Protein AF-A0A9W8AX57-F1 (afdb_monomer)

Solvent-accessible surface area (backbone atoms only — not comparable to full-atom values): 6240 Å² total; per-residue (Å²): 94,72,53,76,50,77,48,79,49,65,81,97,51,82,48,76,48,82,47,77,46,79,51,85,84,90,75,70,74,83,35,70,84,38,68,67,60,37,51,54,53,51,52,52,54,50,54,48,54,51,51,55,48,54,52,51,51,53,54,50,52,52,47,38,65,71,45,55,50,40,72,76,53,59,96,52,53,96,85,72,45,80,86,61,63,67,61,51,52,52,53,50,53,53,53,57,58,68,70,73,113

pLDDT: mean 90.61, std 7.68, range [48.16, 98.06]

Foldseek 3Di:
DKDWDWDWDCVVHTDIDTDMDDDDDDDDPVCPVPPVSRVVRVVVVVVVVVVVVVVVVVVVVVCCVPPVVCVVPNPDPPVNDHDDVVVVVVVVVVVVVVVVD

Nearest PDB structures (foldseek):
  1pu1-assembly1_A  TM=4.405E-01  e=8.648E-01  Methanothermobacter thermautotrophicus

InterPro domains:
  IPR002189 F-actin-capping protein subunit alpha [PF01267] (1-96)
  IPR002189 F-actin-capping protein subunit alpha [PR00191] (6-19)
  IPR002189 F-actin-capping protein subunit alpha [PR00191] (66-85)
  IPR002189 F-actin-capping protein subunit alpha [PTHR10653] (1-97)
  IPR017865 F-actin capping protein, alpha subunit, conserved site [PS00748] (7-15)
  IPR017865 F-actin capping protein, alpha subunit, conserved site [PS00749] (70-80)
  IPR037282 F-actin-capping protein subunit alpha/beta [SSF90096] (1-94)
  IPR042276 F-actin-capping protein subunit alpha/beta, domain 2 [G3DSA:3.90.1150.210] (1-72)

Secondary structure (DSSP, 8-state):
-EEEEEEEE-SSS-EEEEEEEE------GGGGG-HHHHHHHHHHHHHHHHHHHHHHHHHHHHHIIIIIHHHH--SS-TTSS---HHHHHHHHHHHHHHT--

Structure (mmCIF, N/CA/C/O backbone):
data_AF-A0A9W8AX57-F1
#
_entry.id   AF-A0A9W8AX57-F1
#
loop_
_atom_site.group_PDB
_atom_site.id
_atom_site.type_symbol
_atom_site.label_atom_id
_atom_site.label_alt_id
_atom_site.label_comp_id
_atom_site.label_asym_id
_atom_site.label_entity_id
_atom_site.label_seq_id
_atom_site.pdbx_PDB_ins_code
_atom_site.Cartn_x
_atom_site.Cartn_y
_atom_site.Cartn_z
_atom_site.occupancy
_atom_site.B_iso_or_equiv
_atom_site.auth_seq_id
_atom_site.auth_comp_id
_atom_site.auth_asym_id
_atom_site.auth_atom_id
_atom_site.pdbx_PDB_model_num
ATOM 1 N N . GLY A 1 1 ? 4.170 0.865 -19.857 1.00 88.31 1 GLY A N 1
ATOM 2 C CA . GLY A 1 1 ? 3.644 -0.407 -19.317 1.00 88.31 1 GLY A CA 1
ATOM 3 C C . GLY A 1 1 ? 2.769 -0.153 -18.101 1.00 88.31 1 GLY A C 1
ATOM 4 O O . GLY A 1 1 ? 2.763 0.960 -17.591 1.00 88.31 1 GLY A O 1
ATOM 5 N N . THR A 1 2 ? 2.036 -1.156 -17.619 1.00 93.50 2 THR A N 1
ATOM 6 C CA . THR A 1 2 ? 1.184 -1.034 -16.420 1.00 93.50 2 THR A CA 1
ATOM 7 C C . THR A 1 2 ? 1.399 -2.239 -15.514 1.00 93.50 2 THR A C 1
ATOM 9 O O . THR A 1 2 ? 1.280 -3.364 -15.988 1.00 93.50 2 THR A O 1
ATOM 12 N N . ALA A 1 3 ? 1.666 -2.011 -14.227 1.00 94.62 3 ALA A N 1
ATOM 13 C CA . ALA A 1 3 ? 1.645 -3.059 -13.208 1.00 94.62 3 ALA A CA 1
ATOM 14 C C . ALA A 1 3 ? 0.296 -3.044 -12.491 1.00 94.62 3 ALA A C 1
ATOM 16 O O . ALA A 1 3 ? -0.259 -1.976 -12.212 1.00 94.62 3 ALA A O 1
ATOM 17 N N . LYS A 1 4 ? -0.230 -4.235 -12.208 1.00 96.50 4 LYS A N 1
ATOM 18 C CA . LYS A 1 4 ? -1.498 -4.437 -11.507 1.00 96.50 4 LYS A CA 1
ATOM 19 C C . LYS A 1 4 ? -1.296 -5.460 -10.398 1.00 96.50 4 LYS A C 1
ATOM 21 O O . LYS A 1 4 ? -0.684 -6.496 -10.636 1.00 96.50 4 LYS A O 1
ATOM 26 N N . VAL A 1 5 ? -1.823 -5.167 -9.216 1.00 96.75 5 VAL A N 1
ATOM 27 C CA . VAL A 1 5 ? -1.807 -6.049 -8.047 1.00 96.75 5 VAL A CA 1
ATOM 28 C C . VAL A 1 5 ? -3.234 -6.178 -7.541 1.00 96.75 5 VAL A C 1
ATOM 30 O O . VAL A 1 5 ? -3.882 -5.177 -7.239 1.00 96.75 5 VAL A O 1
ATOM 33 N N . VAL A 1 6 ? -3.709 -7.418 -7.455 1.00 97.56 6 VAL A N 1
ATOM 34 C CA . VAL A 1 6 ? -5.020 -7.759 -6.901 1.00 97.56 6 VAL A CA 1
ATOM 35 C C . VAL A 1 6 ? -4.804 -8.778 -5.794 1.00 97.56 6 VAL A C 1
ATOM 37 O O . VAL A 1 6 ? -4.199 -9.821 -6.030 1.00 97.56 6 VAL A O 1
ATOM 40 N N . VAL A 1 7 ? -5.277 -8.466 -4.591 1.00 97.12 7 VAL A N 1
ATOM 41 C CA . VAL A 1 7 ? -5.200 -9.350 -3.423 1.00 97.12 7 VAL A CA 1
ATOM 42 C C . VAL A 1 7 ? -6.592 -9.483 -2.833 1.00 97.12 7 VAL A C 1
ATOM 44 O O . VAL A 1 7 ? -7.304 -8.490 -2.690 1.00 97.12 7 VAL A O 1
ATOM 47 N N . HIS A 1 8 ? -6.966 -10.706 -2.473 1.00 98.06 8 HIS A N 1
ATOM 48 C CA . HIS A 1 8 ? -8.225 -11.008 -1.811 1.00 98.06 8 HIS A CA 1
ATOM 49 C C . HIS A 1 8 ? -7.950 -11.882 -0.593 1.00 98.06 8 HIS A C 1
ATOM 51 O O . HIS A 1 8 ? -7.402 -12.974 -0.718 1.00 98.06 8 HIS A O 1
ATOM 57 N N . TYR A 1 9 ? -8.313 -11.376 0.580 1.00 97.75 9 TYR A N 1
ATOM 58 C CA . TYR A 1 9 ? -8.248 -12.090 1.846 1.00 97.75 9 TYR A CA 1
ATOM 59 C C . TYR A 1 9 ? -9.668 -12.269 2.385 1.00 97.75 9 TYR A C 1
ATOM 61 O O . TYR A 1 9 ? -10.445 -11.309 2.411 1.00 97.75 9 TYR A O 1
ATOM 69 N N . TYR A 1 10 ? -10.011 -13.499 2.772 1.00 97.88 10 TYR A N 1
ATOM 70 C CA . TYR A 1 10 ? -11.387 -13.882 3.101 1.00 97.88 10 TYR A CA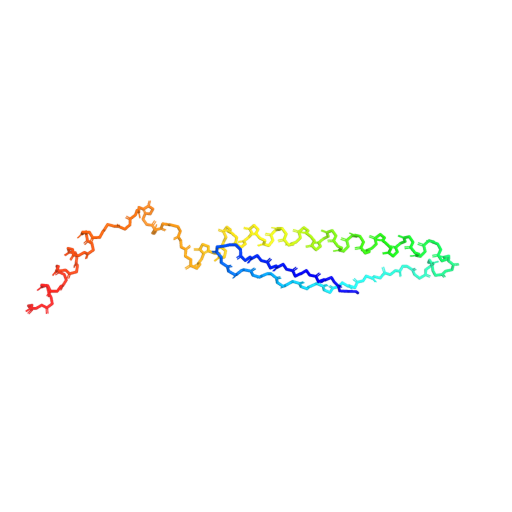 1
ATOM 71 C C . TYR A 1 10 ? -11.534 -14.728 4.379 1.00 97.88 10 TYR A C 1
ATOM 73 O O . TYR A 1 10 ? -12.588 -15.316 4.617 1.00 97.88 10 TYR A O 1
ATOM 81 N N . GLU A 1 11 ? -10.493 -14.807 5.205 1.00 97.25 11 GLU A N 1
ATOM 82 C CA . GLU A 1 11 ? -10.574 -15.444 6.522 1.00 97.25 11 GLU A CA 1
ATOM 83 C C . GLU A 1 11 ? -11.024 -14.399 7.557 1.00 97.25 11 GLU A C 1
ATOM 85 O O . GLU A 1 11 ? -10.454 -13.312 7.642 1.00 97.25 11 GLU A O 1
ATOM 90 N N . ASP A 1 12 ? -12.106 -14.689 8.285 1.00 95.69 12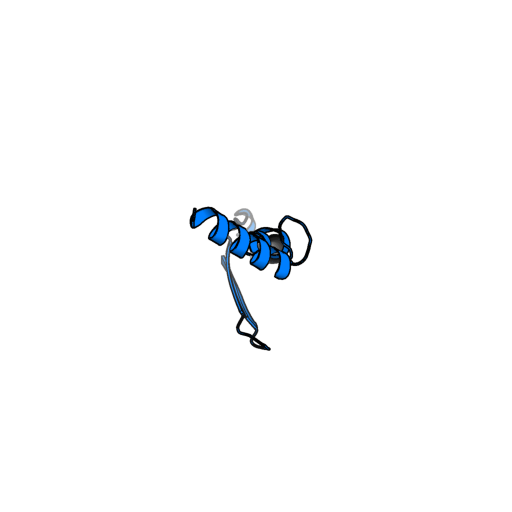 ASP A N 1
ATOM 91 C CA . ASP A 1 12 ? -12.758 -13.787 9.254 1.00 95.69 12 ASP A CA 1
ATOM 92 C C . ASP A 1 12 ? -13.208 -12.416 8.702 1.00 95.69 12 ASP A C 1
ATOM 94 O O . ASP A 1 12 ? -13.399 -11.445 9.439 1.00 95.69 12 ASP A O 1
ATOM 98 N N . GLY A 1 13 ? -13.427 -12.319 7.390 1.00 95.56 13 GLY A N 1
ATOM 99 C CA . GLY A 1 13 ? -13.901 -11.101 6.737 1.00 95.56 13 GLY A CA 1
ATOM 100 C C . GLY A 1 13 ? -13.794 -11.172 5.219 1.00 95.56 13 GLY A C 1
ATOM 101 O O . GLY A 1 13 ? -13.531 -12.225 4.661 1.00 95.56 13 GLY A O 1
ATOM 102 N N . ASN A 1 14 ? -14.003 -10.048 4.532 1.00 96.81 14 ASN A N 1
ATOM 103 C CA . ASN A 1 14 ? -13.744 -9.918 3.096 1.00 96.81 14 ASN A CA 1
ATOM 104 C C . ASN A 1 14 ? -12.993 -8.610 2.843 1.00 96.81 14 ASN A C 1
ATOM 106 O O . ASN A 1 14 ? -13.578 -7.530 2.928 1.00 96.81 14 ASN A O 1
ATOM 110 N N . VAL A 1 15 ? -11.699 -8.711 2.548 1.00 96.31 15 VAL A N 1
ATOM 111 C CA . VAL A 1 15 ? -10.820 -7.563 2.312 1.00 96.31 15 VAL A CA 1
ATOM 112 C C . VAL A 1 15 ? -10.148 -7.723 0.956 1.00 96.31 15 VAL A C 1
ATOM 114 O O . VAL A 1 15 ? -9.576 -8.769 0.649 1.00 96.31 15 VAL A O 1
ATOM 117 N N . GLN A 1 16 ? -10.213 -6.674 0.137 1.00 97.44 16 GLN A N 1
ATOM 118 C CA . GLN A 1 16 ? -9.633 -6.665 -1.202 1.00 97.44 16 GLN A CA 1
ATOM 119 C C . GLN A 1 16 ? -8.723 -5.454 -1.396 1.00 97.44 16 GLN A C 1
ATOM 121 O O . GLN A 1 16 ? -9.065 -4.336 -1.014 1.00 97.44 16 GLN A O 1
ATOM 126 N N . LEU A 1 17 ? -7.579 -5.687 -2.035 1.00 96.44 17 LEU A N 1
ATOM 127 C CA . LEU A 1 17 ? -6.717 -4.656 -2.600 1.00 96.44 17 LEU A CA 1
ATOM 128 C C . LEU A 1 17 ? -6.780 -4.771 -4.119 1.00 96.44 17 LEU A C 1
ATOM 130 O O . LEU A 1 17 ? -6.544 -5.844 -4.668 1.00 96.44 17 LEU A O 1
ATOM 134 N N . ASN A 1 18 ? -7.020 -3.651 -4.791 1.00 97.12 18 ASN A N 1
ATOM 135 C CA . ASN A 1 18 ? -6.849 -3.529 -6.231 1.00 97.12 18 ASN A CA 1
ATOM 136 C C . ASN A 1 18 ? -6.005 -2.284 -6.507 1.00 97.12 18 ASN A C 1
ATOM 138 O O . ASN A 1 18 ? -6.427 -1.169 -6.205 1.00 97.12 18 ASN A O 1
ATOM 142 N N . SER A 1 19 ? -4.790 -2.479 -7.014 1.00 96.62 19 SER A N 1
ATOM 143 C CA . SER A 1 19 ? -3.829 -1.408 -7.255 1.00 96.62 19 SER A CA 1
ATOM 144 C C . SER A 1 19 ? -3.273 -1.485 -8.667 1.00 96.62 19 SER A C 1
ATOM 146 O O . SER A 1 19 ? -2.910 -2.554 -9.159 1.00 96.62 19 SER A O 1
ATOM 148 N N . ASN A 1 20 ? -3.184 -0.333 -9.318 1.00 95.12 20 ASN A N 1
ATOM 149 C CA . ASN A 1 20 ? -2.672 -0.179 -10.666 1.00 95.12 20 ASN A CA 1
ATOM 150 C C . ASN A 1 20 ? -1.699 1.000 -10.728 1.00 95.12 20 ASN A C 1
ATOM 152 O O . ASN A 1 20 ? -2.007 2.100 -10.278 1.00 95.12 20 ASN A O 1
ATOM 156 N N . LYS A 1 21 ? -0.539 0.790 -11.352 1.00 94.44 21 LYS A N 1
ATOM 157 C CA . LYS A 1 21 ? 0.421 1.859 -11.639 1.00 94.44 21 LYS A CA 1
ATOM 158 C C . LYS A 1 21 ? 0.846 1.801 -13.097 1.00 94.44 21 LYS A C 1
ATOM 160 O O . LYS A 1 21 ? 1.230 0.750 -13.609 1.00 94.44 21 LYS A O 1
ATOM 165 N N . VAL A 1 22 ? 0.734 2.935 -13.779 1.00 94.44 22 VAL A N 1
ATOM 166 C CA . VAL A 1 22 ? 1.209 3.111 -15.154 1.00 94.44 22 VAL A CA 1
ATOM 167 C C . VAL A 1 22 ? 2.631 3.657 -15.093 1.00 94.44 22 VAL A C 1
ATOM 169 O O . VAL A 1 22 ? 2.908 4.576 -14.328 1.00 94.44 22 VAL A O 1
ATOM 172 N N . PHE A 1 23 ? 3.525 3.090 -15.898 1.00 90.94 23 PHE A N 1
ATOM 173 C CA . PHE A 1 23 ? 4.910 3.529 -16.020 1.00 90.94 23 PHE A CA 1
ATOM 174 C C . PHE A 1 23 ? 5.225 3.818 -17.475 1.00 90.94 23 PHE A C 1
ATOM 176 O O . PHE A 1 23 ? 4.927 3.012 -18.364 1.00 90.94 23 PHE A O 1
ATOM 183 N N . THR A 1 24 ? 5.919 4.922 -17.682 1.00 92.19 24 THR A N 1
ATOM 184 C CA . THR A 1 24 ? 6.533 5.278 -18.952 1.00 92.19 24 THR A CA 1
ATOM 185 C C . THR A 1 24 ? 8.005 5.504 -18.668 1.00 92.19 24 THR A C 1
ATOM 187 O O . THR A 1 24 ? 8.353 6.176 -17.701 1.00 92.19 24 THR A O 1
ATOM 190 N N . PHE A 1 25 ? 8.866 4.897 -19.471 1.00 89.00 25 PHE A N 1
ATOM 191 C CA . PHE A 1 25 ? 10.301 5.111 -19.398 1.00 89.00 25 PHE A CA 1
ATOM 192 C C . PHE A 1 25 ? 10.837 5.273 -20.810 1.00 89.00 25 PHE A C 1
ATOM 194 O O . PHE A 1 25 ? 10.371 4.618 -21.742 1.00 89.00 25 PHE A O 1
ATOM 201 N N . GLU A 1 26 ? 11.814 6.156 -20.945 1.00 88.00 26 GLU A N 1
ATOM 202 C CA . GLU A 1 26 ? 12.516 6.385 -22.197 1.00 88.00 26 GLU A CA 1
ATOM 203 C C . GLU A 1 26 ? 13.755 5.491 -22.252 1.00 88.00 26 GLU A C 1
ATOM 205 O O . GLU A 1 26 ? 14.413 5.228 -21.236 1.00 88.00 26 GLU A O 1
ATOM 210 N N . LEU A 1 27 ? 14.035 4.991 -23.451 1.00 86.25 27 LEU A N 1
ATOM 211 C CA . LEU A 1 27 ? 15.224 4.213 -23.764 1.00 86.25 27 LEU A CA 1
ATOM 212 C C . LEU A 1 27 ? 16.108 5.039 -24.690 1.00 86.25 27 LEU A C 1
ATOM 214 O O . LEU A 1 27 ? 15.607 5.792 -25.525 1.00 86.25 27 LEU A O 1
ATOM 218 N N . ASP A 1 28 ? 17.418 4.886 -24.530 1.00 85.19 28 ASP A N 1
ATOM 219 C CA . ASP A 1 28 ? 18.384 5.578 -25.372 1.00 85.19 28 ASP A CA 1
ATOM 220 C C . ASP A 1 28 ? 18.276 5.072 -26.818 1.00 85.19 28 ASP A C 1
ATOM 222 O O . ASP A 1 28 ? 18.336 3.867 -27.079 1.00 85.19 28 ASP A O 1
ATOM 226 N N . GLN A 1 29 ? 18.108 6.003 -27.758 1.00 79.75 29 GLN A N 1
ATOM 227 C CA . GLN A 1 29 ? 17.999 5.701 -29.184 1.00 79.75 29 GLN A CA 1
ATOM 228 C C . GLN A 1 29 ? 19.291 5.091 -29.735 1.00 79.75 29 GLN A C 1
ATOM 230 O O . GLN A 1 29 ? 19.232 4.290 -30.666 1.00 79.75 29 GLN A O 1
ATOM 235 N N . ALA A 1 30 ? 20.443 5.397 -29.129 1.00 78.56 30 ALA A N 1
ATOM 236 C CA . ALA A 1 30 ? 21.728 4.831 -29.528 1.00 78.56 30 ALA A CA 1
ATOM 237 C C . ALA A 1 30 ? 21.796 3.303 -29.350 1.00 78.56 30 ALA A C 1
ATOM 239 O O . ALA A 1 30 ? 22.560 2.643 -30.047 1.00 78.56 30 ALA A O 1
ATOM 240 N N . LEU A 1 31 ? 20.978 2.733 -28.457 1.00 79.00 31 LEU A N 1
ATOM 241 C CA . LEU A 1 31 ? 20.930 1.292 -28.194 1.00 79.00 31 LEU A CA 1
ATOM 242 C C . LEU A 1 31 ? 20.080 0.524 -29.216 1.00 79.00 31 LEU A C 1
ATOM 244 O O . LEU A 1 31 ? 20.072 -0.699 -29.187 1.00 79.00 31 LEU A O 1
ATOM 248 N N . GLN A 1 32 ? 19.369 1.199 -30.127 1.00 77.19 32 GLN A N 1
ATOM 249 C CA . GLN A 1 32 ? 18.526 0.515 -31.118 1.00 77.19 32 GLN A CA 1
ATOM 250 C C . GLN A 1 32 ? 19.324 -0.300 -32.143 1.00 77.19 32 GLN A C 1
ATOM 252 O O . GLN A 1 32 ? 18.775 -1.216 -32.751 1.00 77.19 32 GLN A O 1
ATOM 257 N N . SER A 1 33 ? 20.605 0.022 -32.336 1.00 84.56 33 SER A N 1
ATOM 258 C CA . SER A 1 33 ? 21.504 -0.706 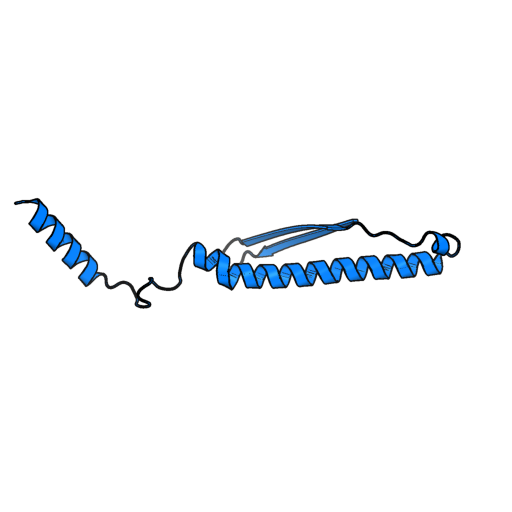-33.235 1.00 84.56 33 SER A CA 1
ATOM 259 C C . SER A 1 33 ? 22.000 -2.036 -32.655 1.00 84.56 33 SER A C 1
ATOM 261 O O . SER A 1 33 ? 22.422 -2.895 -33.427 1.00 84.56 33 SER A O 1
ATOM 263 N N . ASP A 1 34 ? 21.916 -2.227 -31.332 1.00 91.38 34 ASP A N 1
ATOM 264 C CA . ASP A 1 34 ? 22.297 -3.455 -30.629 1.00 91.38 34 ASP A CA 1
ATOM 265 C C . ASP A 1 34 ? 21.090 -4.050 -29.871 1.00 91.38 34 ASP A C 1
ATOM 267 O O . ASP A 1 34 ? 20.744 -3.604 -28.767 1.00 91.38 34 ASP A O 1
ATOM 271 N N . PRO A 1 35 ? 20.445 -5.089 -30.435 1.00 89.88 35 PRO A N 1
ATOM 272 C CA . PRO A 1 35 ? 19.284 -5.730 -29.828 1.00 89.88 35 PRO A CA 1
ATOM 273 C C . PRO A 1 35 ? 19.527 -6.289 -28.417 1.00 89.88 35 PRO A C 1
ATOM 275 O O . PRO A 1 35 ? 18.607 -6.274 -27.593 1.00 89.88 35 PRO A O 1
ATOM 278 N N . GLU A 1 36 ? 20.734 -6.775 -28.111 1.00 92.44 36 GLU A N 1
ATOM 279 C CA . GLU A 1 36 ? 21.039 -7.378 -26.808 1.00 92.44 36 GLU A CA 1
ATOM 280 C C . GLU A 1 36 ? 21.173 -6.297 -25.729 1.00 92.44 36 GLU A C 1
ATOM 282 O O . GLU A 1 36 ? 20.566 -6.385 -24.650 1.00 92.44 36 GLU A O 1
ATOM 287 N N . ALA A 1 37 ? 21.885 -5.213 -26.049 1.00 90.31 37 ALA A N 1
ATOM 288 C CA . ALA A 1 37 ? 22.001 -4.065 -25.161 1.00 90.31 37 ALA A CA 1
ATOM 289 C C . ALA A 1 37 ? 20.635 -3.408 -24.902 1.00 90.31 37 ALA A C 1
ATOM 291 O O . ALA A 1 37 ? 20.310 -3.117 -23.743 1.00 90.31 37 ALA A O 1
ATOM 292 N N . LEU A 1 38 ? 19.795 -3.257 -25.933 1.00 91.94 38 LEU A N 1
ATOM 293 C CA . LEU A 1 38 ? 18.435 -2.728 -25.802 1.00 91.94 38 LEU A CA 1
ATOM 294 C C . LEU A 1 38 ? 17.562 -3.584 -24.874 1.00 91.94 38 LEU A C 1
ATOM 296 O O . LEU A 1 38 ? 16.879 -3.048 -23.992 1.00 91.94 38 LEU A O 1
ATOM 300 N N . ALA A 1 39 ? 17.594 -4.909 -25.035 1.00 91.88 39 ALA A N 1
ATOM 301 C CA . ALA A 1 39 ? 16.845 -5.830 -24.184 1.00 91.88 39 ALA A CA 1
ATOM 302 C C . ALA A 1 39 ? 17.290 -5.716 -22.716 1.00 91.88 39 ALA A C 1
ATOM 304 O O . ALA A 1 39 ? 16.455 -5.576 -21.815 1.00 91.88 39 ALA A O 1
ATOM 305 N N . SER A 1 40 ? 18.604 -5.687 -22.471 1.00 93.00 40 SER A N 1
ATOM 306 C CA . SER A 1 40 ? 19.160 -5.557 -21.120 1.00 93.00 40 SER A CA 1
ATOM 307 C C . SER A 1 40 ? 18.779 -4.226 -20.449 1.00 93.00 40 SER A C 1
ATOM 309 O O . SER A 1 40 ? 18.406 -4.203 -19.270 1.00 93.00 40 SER A O 1
ATOM 311 N N . ALA A 1 41 ? 18.803 -3.118 -21.198 1.00 92.06 41 ALA A N 1
ATOM 312 C CA . ALA A 1 41 ? 18.421 -1.795 -20.714 1.00 92.06 41 ALA A CA 1
ATOM 313 C C . ALA A 1 41 ? 16.922 -1.724 -20.392 1.00 92.06 41 ALA A C 1
ATOM 315 O O . ALA A 1 41 ? 16.534 -1.208 -19.340 1.00 92.06 41 ALA A O 1
ATOM 316 N N . THR A 1 42 ? 16.086 -2.315 -21.247 1.00 92.31 42 THR A N 1
ATOM 317 C CA . THR A 1 42 ? 14.634 -2.402 -21.045 1.00 92.31 42 THR A CA 1
ATOM 318 C C . THR A 1 42 ? 14.296 -3.181 -19.775 1.00 92.31 42 THR A C 1
ATOM 320 O O . THR A 1 42 ? 13.540 -2.694 -18.934 1.00 92.31 42 THR A O 1
ATOM 323 N N . LEU A 1 43 ? 14.913 -4.351 -19.574 1.00 94.06 43 LEU A N 1
ATOM 324 C CA . LEU A 1 43 ? 14.717 -5.161 -18.368 1.00 94.06 43 LEU A CA 1
ATOM 325 C C . LEU A 1 43 ? 15.127 -4.412 -17.096 1.00 94.06 43 LEU A C 1
ATOM 327 O O . LEU A 1 43 ? 14.419 -4.471 -16.090 1.00 94.06 43 LEU A O 1
ATOM 331 N N . ARG A 1 44 ? 16.236 -3.661 -17.133 1.00 94.25 44 ARG A N 1
ATOM 332 C CA . ARG A 1 44 ? 16.656 -2.823 -15.997 1.00 94.25 44 ARG A CA 1
ATOM 333 C C . ARG A 1 44 ? 15.612 -1.760 -15.657 1.00 94.25 44 ARG A C 1
ATOM 335 O O . ARG A 1 44 ? 15.312 -1.583 -14.477 1.00 94.25 44 ARG A O 1
ATOM 342 N N . LYS A 1 45 ? 15.036 -1.087 -16.660 1.00 94.06 45 LYS A N 1
ATOM 343 C CA . LYS A 1 45 ? 13.987 -0.074 -16.452 1.00 94.06 45 LYS A CA 1
ATOM 344 C C . LYS A 1 45 ? 12.701 -0.675 -15.888 1.00 94.06 45 LYS A C 1
ATOM 346 O O . LYS A 1 45 ? 12.147 -0.115 -14.946 1.00 94.06 45 LYS A O 1
ATOM 351 N N . ILE A 1 46 ? 12.270 -1.830 -16.398 1.00 94.62 46 ILE A N 1
ATOM 352 C CA . ILE A 1 46 ? 11.101 -2.551 -15.868 1.00 94.62 46 ILE A CA 1
ATOM 353 C C . ILE A 1 46 ? 11.333 -2.926 -14.401 1.00 94.62 46 ILE A C 1
ATOM 355 O O . ILE A 1 46 ? 10.537 -2.545 -13.545 1.00 94.62 46 ILE A O 1
ATOM 359 N N . LYS A 1 47 ? 12.467 -3.569 -14.093 1.00 95.19 47 LYS A N 1
ATOM 360 C CA . LYS A 1 47 ? 12.827 -3.970 -12.724 1.00 95.19 47 LYS A CA 1
ATOM 361 C C . LYS A 1 47 ? 12.852 -2.785 -11.759 1.00 95.19 47 LYS A C 1
ATOM 363 O O . LYS A 1 47 ? 12.419 -2.907 -10.614 1.00 95.19 47 LYS A O 1
ATOM 368 N N . GLN A 1 48 ? 13.374 -1.642 -12.200 1.00 94.19 48 GLN A N 1
ATOM 369 C CA . GLN A 1 48 ? 13.370 -0.424 -11.397 1.00 94.19 48 GLN A CA 1
ATOM 370 C C . GLN A 1 48 ? 11.939 0.068 -11.133 1.00 94.19 48 GLN A C 1
ATOM 372 O O . GLN A 1 48 ? 11.594 0.314 -9.978 1.00 94.19 48 GLN A O 1
ATOM 377 N N . GLY A 1 49 ? 11.099 0.157 -12.169 1.00 94.19 49 GLY A N 1
ATOM 378 C CA . GLY A 1 49 ? 9.708 0.596 -12.028 1.00 94.19 49 GLY A CA 1
ATOM 379 C C . GLY A 1 49 ? 8.882 -0.306 -11.105 1.00 94.19 49 GLY A C 1
ATOM 380 O O . GLY A 1 49 ? 8.127 0.189 -10.267 1.00 94.19 49 GLY A O 1
ATOM 381 N N . GLU A 1 50 ? 9.072 -1.624 -11.194 1.00 95.12 50 GLU A N 1
ATOM 382 C CA . GLU A 1 50 ? 8.430 -2.599 -10.304 1.00 95.12 50 GLU A CA 1
ATOM 383 C C . GLU A 1 50 ? 8.900 -2.452 -8.855 1.00 95.12 50 GLU A C 1
ATOM 385 O O . GLU A 1 50 ? 8.076 -2.417 -7.940 1.00 95.12 50 GLU A O 1
ATOM 390 N N . LYS A 1 51 ? 10.211 -2.285 -8.636 1.00 95.81 51 LYS A N 1
ATOM 391 C CA . LYS A 1 51 ? 10.768 -2.050 -7.298 1.00 95.81 51 LYS A CA 1
ATOM 392 C C . LYS A 1 51 ? 10.187 -0.784 -6.668 1.00 95.81 51 LYS A C 1
ATOM 394 O O . LYS A 1 51 ? 9.778 -0.807 -5.511 1.00 95.81 51 LYS A O 1
ATOM 399 N N . GLU A 1 52 ? 10.134 0.312 -7.418 1.00 94.75 52 GLU A N 1
ATOM 400 C CA . GLU A 1 52 ? 9.552 1.572 -6.945 1.00 94.75 52 GLU A CA 1
ATOM 401 C C . GLU A 1 52 ? 8.060 1.432 -6.632 1.00 94.75 52 GLU A C 1
ATOM 403 O O . GLU A 1 52 ? 7.566 2.039 -5.685 1.00 94.75 52 GLU A O 1
ATOM 408 N N . PHE A 1 53 ? 7.321 0.633 -7.404 1.00 96.31 53 PHE A N 1
ATOM 409 C CA . PHE A 1 53 ? 5.917 0.351 -7.114 1.00 96.31 53 PHE A CA 1
ATOM 410 C C . PHE A 1 53 ? 5.728 -0.453 -5.832 1.00 96.31 53 PHE A C 1
ATOM 412 O O . PHE A 1 53 ? 4.887 -0.088 -5.015 1.00 96.31 53 PHE A O 1
ATOM 419 N N . GLN A 1 54 ? 6.532 -1.497 -5.627 1.00 96.19 54 GLN A N 1
ATOM 420 C CA . GLN A 1 54 ? 6.480 -2.305 -4.413 1.00 96.19 54 GLN A CA 1
ATOM 421 C C . GLN A 1 54 ? 6.816 -1.477 -3.164 1.00 96.19 54 GLN A C 1
ATOM 423 O O . GLN A 1 54 ? 6.109 -1.568 -2.163 1.00 96.19 54 GLN A O 1
ATOM 428 N N . LEU A 1 55 ? 7.860 -0.645 -3.224 1.00 96.69 55 LEU A N 1
ATOM 429 C CA . LEU A 1 55 ? 8.222 0.240 -2.113 1.00 96.69 55 LEU A CA 1
ATOM 430 C C . LEU A 1 55 ? 7.109 1.253 -1.821 1.00 96.69 55 LEU A C 1
ATOM 432 O O . LEU A 1 55 ? 6.679 1.369 -0.678 1.00 96.69 55 LEU A O 1
ATOM 436 N N . ALA A 1 56 ? 6.566 1.899 -2.857 1.00 95.12 56 ALA A N 1
ATOM 437 C CA . ALA A 1 56 ? 5.468 2.849 -2.693 1.00 95.12 56 ALA A CA 1
ATOM 438 C C . ALA A 1 56 ? 4.202 2.202 -2.103 1.00 95.12 56 ALA A C 1
ATOM 440 O O . ALA A 1 56 ? 3.501 2.840 -1.317 1.00 95.12 56 ALA A O 1
ATOM 441 N N . LEU A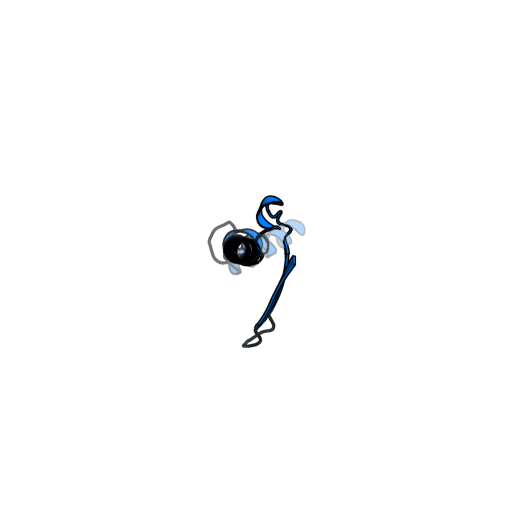 1 57 ? 3.900 0.947 -2.459 1.00 96.12 57 LEU A N 1
ATOM 442 C CA . LEU A 1 57 ? 2.801 0.194 -1.852 1.00 96.12 57 LEU A CA 1
ATOM 443 C C . LEU A 1 57 ? 3.032 -0.015 -0.353 1.00 96.12 57 LEU A C 1
ATOM 445 O O . LEU A 1 57 ? 2.131 0.269 0.435 1.00 96.12 57 LEU A O 1
ATOM 449 N N . ASN A 1 58 ? 4.227 -0.452 0.049 1.00 95.56 58 ASN A N 1
ATOM 450 C CA . ASN A 1 58 ? 4.564 -0.647 1.461 1.00 95.56 58 ASN A CA 1
ATOM 451 C C . ASN A 1 58 ? 4.448 0.656 2.264 1.00 95.56 58 ASN A C 1
ATOM 453 O O . ASN A 1 58 ? 3.800 0.677 3.312 1.00 95.56 58 ASN A O 1
ATOM 457 N N . ASP A 1 59 ? 5.009 1.751 1.748 1.00 96.00 59 ASP A N 1
ATOM 458 C CA . ASP A 1 59 ? 4.942 3.064 2.398 1.00 96.00 59 ASP A CA 1
ATOM 459 C C . ASP A 1 59 ? 3.492 3.556 2.518 1.00 96.00 59 ASP A C 1
ATOM 461 O O . ASP A 1 59 ? 3.076 4.046 3.571 1.00 96.00 59 ASP A O 1
ATOM 465 N N . SER A 1 60 ? 2.684 3.350 1.472 1.00 94.56 60 SER A N 1
ATOM 466 C CA . SER A 1 60 ? 1.254 3.681 1.491 1.00 94.56 60 SER A CA 1
ATOM 467 C C . SER A 1 60 ? 0.509 2.896 2.573 1.00 94.56 60 SER A C 1
ATOM 469 O O . SER A 1 60 ? -0.327 3.460 3.276 1.00 94.56 60 SER A O 1
ATOM 471 N N . TYR A 1 61 ? 0.824 1.611 2.759 1.00 93.75 61 TYR A N 1
ATOM 472 C CA . TYR A 1 61 ? 0.232 0.795 3.822 1.00 93.75 61 TYR A CA 1
ATOM 473 C C . TYR A 1 61 ? 0.630 1.264 5.224 1.00 93.75 61 TYR A C 1
ATOM 475 O O . TYR A 1 61 ? -0.230 1.330 6.107 1.00 93.75 61 TYR A O 1
ATOM 483 N N . HIS A 1 62 ? 1.890 1.658 5.424 1.00 94.25 62 HIS A N 1
ATOM 484 C CA . HIS A 1 62 ? 2.319 2.285 6.675 1.00 94.25 62 HIS A CA 1
ATOM 485 C C . HIS A 1 62 ? 1.551 3.586 6.945 1.00 94.25 62 HIS A C 1
ATOM 487 O O . HIS A 1 62 ? 1.005 3.767 8.036 1.00 94.25 62 HIS A O 1
ATOM 493 N N . GLN A 1 63 ? 1.415 4.458 5.942 1.00 94.44 63 GLN A N 1
ATOM 494 C CA . GLN A 1 63 ? 0.668 5.710 6.074 1.00 94.44 63 GLN A CA 1
ATOM 495 C C . GLN A 1 63 ? -0.822 5.480 6.375 1.00 94.44 63 GLN A C 1
ATOM 497 O O . GLN A 1 63 ? -1.401 6.176 7.218 1.00 94.44 63 GLN A O 1
ATOM 502 N N . LEU A 1 64 ? -1.448 4.498 5.720 1.00 93.50 64 LEU A N 1
ATOM 503 C CA . LEU A 1 64 ? -2.842 4.125 5.969 1.00 93.50 64 LEU A CA 1
ATOM 504 C C . LEU A 1 64 ? -3.050 3.685 7.423 1.00 93.50 64 LEU A C 1
ATOM 506 O O . LEU A 1 64 ? -3.980 4.163 8.078 1.00 93.50 64 LEU A O 1
ATOM 510 N N . ALA A 1 65 ? -2.170 2.820 7.935 1.00 88.75 65 ALA A N 1
ATOM 511 C CA . ALA A 1 65 ? -2.234 2.308 9.301 1.00 88.75 65 ALA A CA 1
ATOM 512 C C . ALA A 1 65 ? -2.017 3.403 10.357 1.00 88.75 65 ALA A C 1
ATOM 514 O O . ALA A 1 65 ? -2.716 3.447 11.374 1.00 88.75 65 ALA A O 1
ATOM 515 N N . GLU A 1 66 ? -1.059 4.303 10.135 1.00 89.56 66 GLU A N 1
ATOM 516 C CA . GLU A 1 66 ? -0.679 5.281 11.152 1.00 89.56 66 GLU A CA 1
ATOM 517 C C . GLU A 1 66 ? -1.515 6.554 11.157 1.00 89.56 66 GLU A C 1
ATOM 519 O O . GLU A 1 66 ? -1.706 7.125 12.236 1.00 89.56 66 GLU A O 1
ATOM 524 N N . SER A 1 67 ? -1.9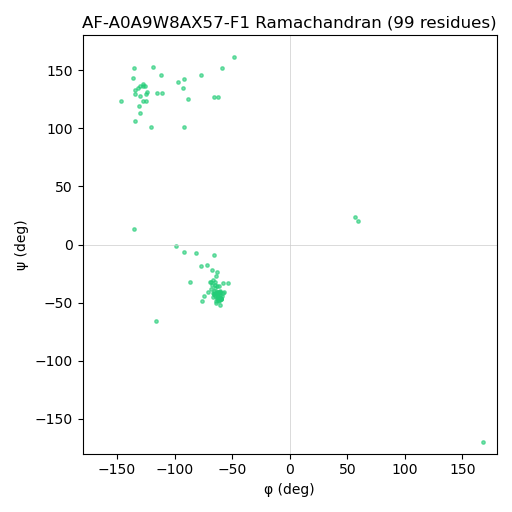96 6.989 9.992 1.00 90.50 67 SER A N 1
ATOM 525 C CA . SER A 1 67 ? -2.665 8.278 9.816 1.00 90.50 67 SER A CA 1
ATOM 526 C C . SER A 1 67 ? -4.118 8.102 9.390 1.00 90.50 67 SER A C 1
ATOM 528 O O . SER A 1 67 ? -5.028 8.396 10.168 1.00 90.50 67 SER A O 1
ATOM 530 N N . THR A 1 68 ? -4.359 7.564 8.192 1.00 90.19 68 THR A N 1
ATOM 531 C CA . THR A 1 68 ? -5.690 7.584 7.568 1.00 90.19 68 THR A CA 1
ATOM 532 C C . THR A 1 68 ? -6.732 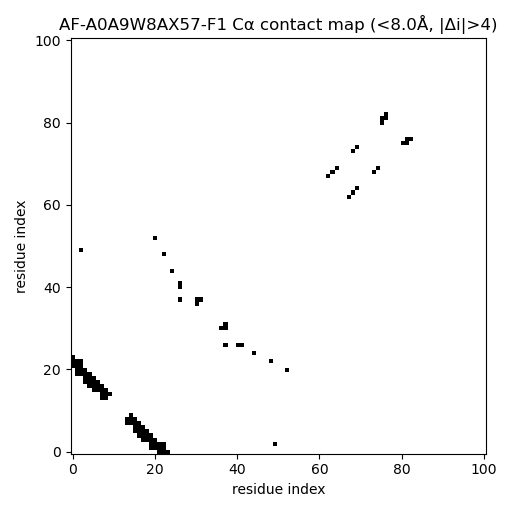6.833 8.395 1.00 90.19 68 THR A C 1
ATOM 534 O O . THR A 1 68 ? -7.790 7.386 8.701 1.00 90.19 68 THR A O 1
ATOM 537 N N . PHE A 1 69 ? -6.434 5.606 8.841 1.00 91.00 69 PHE A N 1
ATOM 538 C CA . PHE A 1 69 ? -7.385 4.837 9.650 1.00 91.00 69 PHE A CA 1
ATOM 539 C C . PHE A 1 69 ? -7.610 5.445 11.039 1.00 91.00 69 PHE A C 1
ATOM 541 O O . PHE A 1 69 ? -8.745 5.450 11.520 1.00 91.00 69 PHE A O 1
ATOM 548 N N . LYS A 1 70 ? -6.580 6.043 11.657 1.00 88.69 70 LYS A N 1
ATOM 549 C CA . LYS A 1 70 ? -6.740 6.762 12.935 1.00 88.69 70 LYS A CA 1
ATOM 550 C C . LYS A 1 70 ? -7.588 8.026 12.793 1.00 88.69 70 LYS A C 1
ATOM 552 O O . LYS A 1 70 ? -8.266 8.400 13.751 1.00 88.69 70 LYS A O 1
ATOM 557 N N . GLY A 1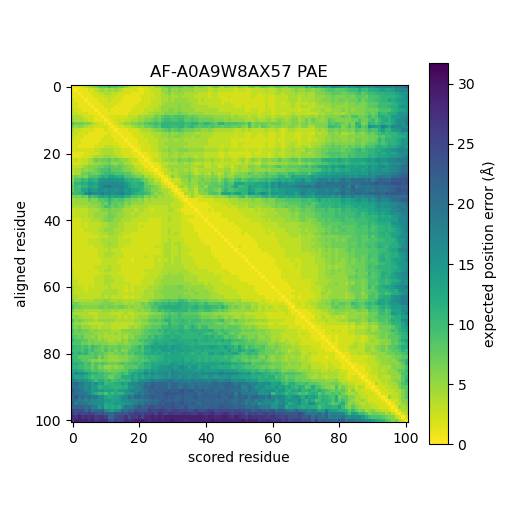 71 ? -7.548 8.667 11.623 1.00 89.81 71 GLY A N 1
ATOM 558 C CA . GLY A 1 71 ? -8.398 9.805 11.276 1.00 89.81 71 GLY A CA 1
ATOM 559 C C . GLY A 1 71 ? -9.881 9.438 11.194 1.00 89.81 71 GLY A C 1
ATOM 560 O O . GLY A 1 71 ? -10.722 10.230 11.606 1.00 89.81 71 GLY A O 1
ATOM 561 N N . LEU A 1 72 ? -10.200 8.222 10.741 1.00 94.25 72 LEU A N 1
ATOM 562 C CA . LEU A 1 72 ? -11.574 7.708 10.717 1.00 94.25 72 LEU A CA 1
ATOM 563 C C . LEU A 1 72 ? -12.056 7.288 12.109 1.00 94.25 72 LEU A C 1
ATOM 565 O O . LEU A 1 72 ? -13.147 7.661 12.537 1.00 94.25 72 LEU A O 1
ATOM 569 N N . ARG A 1 73 ? -11.248 6.502 12.829 1.00 93.94 73 ARG A N 1
ATOM 570 C CA . ARG A 1 73 ? -11.574 6.053 14.184 1.00 93.94 73 ARG A CA 1
ATOM 571 C C . ARG A 1 73 ? -10.314 5.929 15.022 1.00 93.94 73 ARG A C 1
ATOM 573 O O . ARG A 1 73 ? -9.407 5.160 14.725 1.00 93.94 73 ARG A O 1
ATOM 580 N N . ARG A 1 74 ? -10.304 6.640 16.144 1.00 90.81 74 ARG A N 1
ATOM 581 C CA . ARG A 1 74 ? -9.225 6.558 17.128 1.00 90.81 74 ARG A CA 1
ATOM 582 C C . ARG A 1 74 ? -9.358 5.293 17.972 1.00 90.81 74 ARG A C 1
ATOM 584 O O . ARG A 1 74 ? -10.462 4.913 18.355 1.00 90.81 74 ARG A O 1
ATOM 591 N N . ASN A 1 75 ? -8.226 4.712 18.362 1.00 89.69 75 ASN A N 1
ATOM 592 C CA . ASN A 1 75 ? -8.191 3.574 19.287 1.00 89.69 75 ASN A CA 1
ATOM 593 C C . ASN A 1 75 ? -8.705 3.949 20.688 1.00 89.69 75 ASN A C 1
ATOM 595 O O . ASN A 1 75 ? -9.299 3.119 21.370 1.00 89.69 75 ASN A O 1
ATOM 599 N N . LEU A 1 76 ? -8.483 5.200 21.111 1.00 93.19 76 LEU A N 1
ATOM 600 C CA . LEU A 1 76 ? -8.996 5.763 22.358 1.00 93.19 76 LEU A CA 1
ATOM 601 C C . LEU A 1 76 ? -9.573 7.169 22.122 1.00 93.19 76 LEU A C 1
ATOM 603 O O . LEU A 1 76 ? -9.088 7.903 21.245 1.00 93.19 76 LEU A O 1
ATOM 607 N N . PRO A 1 77 ? -10.561 7.583 22.935 1.00 92.44 77 PRO A N 1
ATOM 608 C CA . PRO A 1 77 ? -10.993 8.973 23.033 1.00 92.44 77 PRO A CA 1
ATOM 609 C C . PRO A 1 77 ? -9.822 9.955 23.198 1.00 92.44 77 PRO A C 1
ATOM 611 O O . PRO A 1 77 ? -8.711 9.582 23.581 1.00 92.44 77 PRO A O 1
ATOM 614 N N . VAL A 1 78 ? -10.062 11.241 22.924 1.00 91.62 78 VAL A N 1
ATOM 615 C CA . VAL A 1 78 ? -9.045 12.308 23.059 1.00 91.62 78 VAL A CA 1
ATOM 616 C C . VAL A 1 78 ? -8.419 12.324 24.459 1.00 91.62 78 VAL A C 1
ATOM 618 O O . VAL A 1 78 ? -7.219 12.541 24.594 1.00 91.62 78 VAL A O 1
ATOM 621 N N . THR A 1 79 ? -9.207 11.981 25.479 1.00 93.38 79 THR A N 1
ATOM 622 C CA . THR A 1 79 ? -8.794 11.874 26.885 1.00 93.38 79 THR A CA 1
ATOM 623 C C . THR A 1 79 ? -7.792 10.749 27.166 1.00 93.38 79 THR A C 1
ATOM 625 O O . THR A 1 79 ? -7.275 10.679 28.275 1.00 93.38 79 THR A O 1
ATOM 628 N N . ARG A 1 80 ? -7.520 9.864 26.192 1.00 93.06 80 ARG A N 1
ATOM 629 C CA . ARG A 1 80 ? -6.668 8.664 26.316 1.00 93.06 80 ARG A CA 1
ATOM 630 C C . ARG A 1 80 ? -7.128 7.658 27.379 1.00 93.06 80 ARG A C 1
ATOM 632 O O . ARG A 1 80 ? -6.356 6.794 27.774 1.00 93.06 80 ARG A O 1
ATOM 639 N N . ASN A 1 81 ? -8.395 7.719 27.779 1.00 92.81 81 ASN A N 1
ATOM 640 C CA . ASN A 1 81 ? -9.029 6.754 28.673 1.00 92.81 81 ASN A CA 1
ATOM 641 C C . ASN A 1 81 ? -10.196 6.071 27.961 1.00 92.81 81 ASN A C 1
ATOM 643 O O . ASN A 1 81 ? -10.799 6.656 27.059 1.00 92.81 81 ASN A O 1
ATOM 647 N N . LYS A 1 82 ? -10.527 4.838 28.365 1.00 94.25 82 LYS A N 1
ATOM 648 C CA . LYS A 1 82 ? -11.773 4.201 27.918 1.00 94.25 82 LYS A CA 1
ATOM 649 C C . LYS A 1 82 ? -12.964 5.067 28.330 1.00 94.25 82 LYS A C 1
ATOM 651 O O . LYS A 1 82 ? -12.896 5.814 29.304 1.00 94.25 82 LYS A O 1
ATOM 656 N N . VAL A 1 83 ? -14.039 4.967 27.557 1.00 92.50 83 VAL A N 1
ATOM 657 C CA . VAL A 1 83 ? -15.281 5.680 27.849 1.00 92.50 83 VAL A CA 1
ATOM 658 C C . VAL A 1 83 ? -15.829 5.202 29.192 1.00 92.50 83 VAL A C 1
ATOM 660 O O . VAL A 1 83 ? -15.986 4.002 29.405 1.00 92.50 83 VAL A O 1
ATOM 663 N N . ASP A 1 84 ? -16.096 6.156 30.076 1.00 92.69 84 ASP A N 1
ATOM 664 C CA . ASP A 1 84 ? -16.753 5.936 31.359 1.00 92.69 84 ASP A CA 1
ATOM 665 C C . ASP A 1 84 ? -18.259 6.139 31.161 1.00 92.69 84 ASP A C 1
ATOM 667 O O . ASP A 1 84 ? -18.740 7.268 31.028 1.00 92.69 84 ASP A O 1
ATOM 671 N N . TRP A 1 85 ? -18.985 5.028 31.045 1.00 90.31 85 TRP A N 1
ATOM 672 C CA . TRP A 1 85 ? -20.416 5.044 30.752 1.00 90.31 85 TRP A CA 1
ATOM 673 C C . TRP A 1 85 ? -21.250 5.601 31.911 1.00 90.31 85 TRP A C 1
ATOM 675 O O . TRP A 1 85 ? -22.237 6.290 31.651 1.00 90.31 85 TRP A O 1
ATOM 685 N N . ASP A 1 86 ? -20.825 5.390 33.161 1.00 90.81 86 ASP A N 1
ATOM 686 C CA . ASP A 1 86 ? -21.530 5.881 34.351 1.00 90.81 86 ASP A CA 1
ATOM 687 C C . ASP A 1 86 ? -21.501 7.409 34.404 1.00 90.81 86 ASP A C 1
ATOM 689 O O . ASP A 1 86 ? -22.527 8.059 34.624 1.00 90.81 86 ASP A O 1
ATOM 693 N N . LYS A 1 87 ? -20.341 8.008 34.100 1.00 87.44 87 LYS A N 1
ATOM 694 C CA . LYS A 1 87 ? -20.226 9.467 33.978 1.00 87.44 87 LYS A CA 1
ATOM 695 C C . LYS A 1 87 ? -21.105 10.024 32.863 1.00 87.44 87 LYS A C 1
ATOM 697 O O . LYS A 1 87 ? -21.745 11.052 33.061 1.00 87.44 87 LYS A O 1
ATOM 702 N N . ILE A 1 88 ? -21.172 9.361 31.706 1.00 89.12 88 ILE A N 1
ATOM 703 C CA . ILE A 1 88 ? -22.017 9.813 30.587 1.00 89.12 88 ILE A CA 1
ATOM 704 C C . ILE A 1 88 ? -23.501 9.798 30.971 1.00 89.12 88 ILE A C 1
ATOM 706 O O . ILE A 1 88 ? -24.197 10.779 30.701 1.00 89.12 88 ILE A O 1
ATOM 710 N N . LEU A 1 89 ? -23.987 8.730 31.614 1.00 88.00 89 LEU A N 1
ATOM 711 C CA . LEU A 1 89 ? -25.370 8.674 32.098 1.00 88.00 89 LEU A CA 1
ATOM 712 C C . LEU A 1 89 ? -25.646 9.763 33.138 1.00 88.00 89 LEU A C 1
ATOM 714 O O . LEU A 1 89 ? -26.669 10.441 33.047 1.00 88.00 89 LEU A O 1
ATOM 718 N N . GLY A 1 90 ? -24.726 9.960 34.087 1.00 86.94 90 GLY A N 1
ATOM 719 C CA . GLY A 1 90 ? -24.842 10.993 35.115 1.00 86.94 90 GLY A CA 1
ATOM 720 C C . GLY A 1 90 ? -24.939 12.404 34.530 1.00 86.94 90 GLY A C 1
ATOM 721 O O . GLY A 1 90 ? -25.836 13.160 34.901 1.00 86.94 90 GLY A O 1
ATOM 722 N N . TYR A 1 91 ? -24.080 12.751 33.563 1.00 86.06 91 TYR A N 1
ATOM 723 C CA . TYR A 1 91 ? -24.149 14.048 32.880 1.00 86.06 91 TYR A CA 1
ATOM 724 C C . TYR A 1 91 ? -25.437 14.216 32.069 1.00 86.06 91 TYR A C 1
ATOM 726 O O . TYR A 1 91 ? -26.007 15.307 32.062 1.00 86.06 91 TYR A O 1
ATOM 734 N N . LYS A 1 92 ? -25.925 13.148 31.425 1.00 83.75 92 LYS A N 1
ATOM 735 C CA . LYS A 1 92 ? -27.187 13.183 30.679 1.00 83.75 92 LYS A CA 1
ATOM 736 C C . LYS A 1 92 ? -28.375 13.455 31.606 1.00 83.75 92 LYS A C 1
ATOM 738 O O . LYS A 1 92 ? -29.119 14.397 31.347 1.00 83.75 92 LYS A O 1
ATOM 743 N N . LEU A 1 93 ? -28.504 12.712 32.710 1.00 82.31 93 LEU A N 1
ATOM 744 C CA . LEU A 1 93 ? -29.550 12.968 33.709 1.00 82.31 93 LEU A CA 1
ATOM 745 C C . LEU A 1 93 ? -29.445 14.385 34.283 1.00 82.31 93 LEU A C 1
ATOM 747 O O . LEU A 1 93 ? -30.453 15.077 34.372 1.00 82.31 93 LEU A O 1
ATOM 751 N N . GLY A 1 94 ? -28.236 14.837 34.628 1.00 81.69 94 GLY A N 1
ATOM 752 C CA . GLY A 1 94 ? -28.017 16.201 35.113 1.00 81.69 94 GLY A CA 1
ATOM 753 C C . GLY A 1 94 ? -28.484 17.264 34.113 1.00 81.69 94 GLY A C 1
ATOM 754 O O . GLY A 1 94 ? -29.144 18.222 34.500 1.00 81.69 94 GLY A O 1
ATOM 755 N N . SER A 1 95 ? -28.213 17.070 32.818 1.00 82.00 95 SER A N 1
ATOM 756 C CA . SER A 1 95 ? -28.679 17.984 31.769 1.00 82.00 95 SER A CA 1
ATOM 757 C C . SER A 1 95 ? -30.199 17.964 31.572 1.00 82.00 95 SER A C 1
ATOM 759 O O . SER A 1 95 ? -30.787 19.025 31.381 1.00 82.00 95 SER A O 1
ATOM 761 N N . GLU A 1 96 ? -30.843 16.794 31.670 1.00 82.81 96 GLU A N 1
ATOM 762 C CA . GLU A 1 96 ? -32.303 16.637 31.559 1.00 82.81 96 GLU A CA 1
ATOM 763 C C . GLU A 1 96 ? -33.048 17.240 32.760 1.00 82.81 96 GLU A C 1
ATOM 765 O O . GLU A 1 96 ? -34.161 17.742 32.612 1.00 82.81 96 GLU A O 1
ATOM 770 N N . LEU A 1 97 ? -32.439 17.209 33.948 1.00 79.62 97 LEU A N 1
ATOM 771 C CA . LEU A 1 97 ? -32.981 17.848 35.148 1.00 79.62 97 LEU A CA 1
ATOM 772 C C . LEU A 1 97 ? -32.900 19.378 35.054 1.00 79.62 97 LEU A C 1
ATOM 774 O O . LEU A 1 97 ? -33.872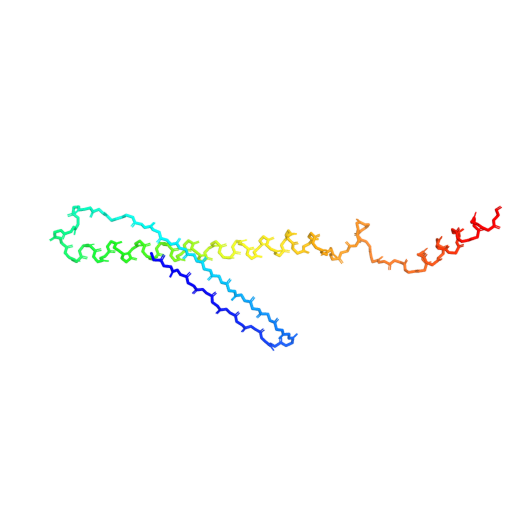 20.047 35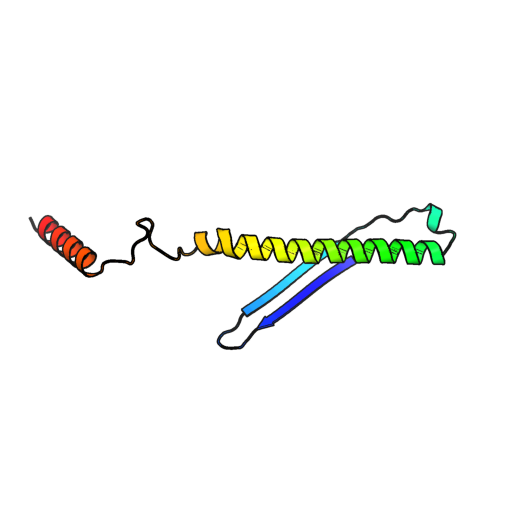.380 1.00 79.62 97 LEU A O 1
ATOM 778 N N . LEU A 1 98 ? -31.795 19.921 34.532 1.00 74.88 98 LEU A N 1
ATOM 779 C CA . LEU A 1 98 ? -31.602 21.367 34.334 1.00 74.88 98 LEU A CA 1
ATOM 780 C C . LEU A 1 98 ? -32.442 21.965 33.191 1.00 74.88 98 LEU A C 1
ATOM 782 O O . LEU A 1 98 ? -32.578 23.178 33.122 1.00 74.88 98 LEU A O 1
ATOM 786 N N . THR A 1 99 ? -32.972 21.148 32.274 1.00 69.75 99 THR A N 1
ATOM 787 C CA . THR A 1 99 ? -33.850 21.611 31.176 1.00 69.75 99 THR A CA 1
ATOM 788 C C . THR A 1 99 ? -35.340 21.562 31.519 1.00 69.75 99 THR A C 1
ATOM 790 O O . THR A 1 99 ? -36.158 21.991 30.707 1.00 69.75 99 THR A O 1
ATOM 793 N N . LYS A 1 100 ? -35.709 21.007 32.680 1.00 58.56 100 LYS A N 1
ATOM 794 C CA . LYS A 1 100 ? -37.102 20.904 33.146 1.00 58.56 100 LYS A CA 1
ATOM 795 C C . LYS A 1 100 ? -37.515 21.992 34.145 1.00 58.56 100 LYS A C 1
ATOM 797 O O . LYS A 1 100 ? -38.680 21.996 34.542 1.00 58.56 100 LYS A O 1
ATOM 802 N N . GLU A 1 101 ? -36.603 22.887 34.513 1.00 48.16 101 GLU A N 1
ATOM 803 C CA . GLU A 1 101 ? -36.890 24.163 35.190 1.00 48.16 101 GLU A CA 1
ATOM 804 C C . GLU A 1 101 ? -36.863 25.315 34.178 1.00 48.16 101 GLU A C 1
ATOM 806 O O . GLU A 1 101 ? -37.699 26.234 34.326 1.00 48.16 101 GLU A O 1
#

Sequence (101 aa):
GTAKVVVHYYEDGNVQLNSNKVFTFELDQALQSDPEALASATLRKIKQGEKEFQLALNDSYHQLAESTFKGLRRNLPVTRNKVDWDKILGYKLGSELLTKE

Organism: NCBI:txid2761393

Radius of gyration: 27.07 Å; Cα contacts (8 Å, |Δi|>4): 53; chains: 1; bounding box: 59×40×68 Å

Mean predicted aligned error: 7.59 Å